Protein AF-A0A1C4XCT1-F1 (afdb_monomer_lite)

pLDDT: mean 89.81, std 7.4, range [56.69, 97.94]

Structure (mmCIF, N/CA/C/O backbone):
data_AF-A0A1C4XCT1-F1
#
_entry.id   AF-A0A1C4XCT1-F1
#
loop_
_atom_site.group_PDB
_atom_site.id
_atom_site.type_symbol
_atom_site.label_atom_id
_atom_site.label_alt_id
_atom_site.label_comp_id
_atom_site.label_asym_id
_atom_site.label_entity_id
_atom_site.label_seq_id
_atom_site.pdbx_PDB_ins_code
_atom_site.Cartn_x
_atom_site.Cartn_y
_atom_site.Cartn_z
_atom_site.occupancy
_atom_site.B_iso_or_equiv
_atom_site.auth_seq_id
_atom_site.auth_comp_id
_atom_site.auth_asym_id
_atom_site.auth_atom_id
_atom_site.pdbx_PDB_model_num
ATOM 1 N N . MET A 1 1 ? 37.912 -8.471 -34.434 1.00 62.84 1 MET A N 1
ATOM 2 C CA . MET A 1 1 ? 36.481 -8.164 -34.658 1.00 62.84 1 MET A CA 1
ATOM 3 C C . MET A 1 1 ? 36.392 -6.805 -35.330 1.00 62.84 1 MET A C 1
ATOM 5 O O . MET A 1 1 ? 37.052 -5.903 -34.830 1.00 62.84 1 MET A O 1
ATOM 9 N N . PRO A 1 2 ? 35.641 -6.650 -36.431 1.00 79.00 2 PRO A N 1
ATOM 10 C 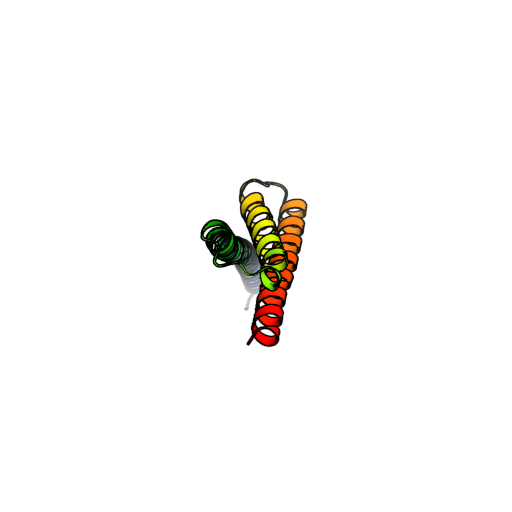CA . PRO A 1 2 ? 35.474 -5.350 -37.077 1.00 79.00 2 PRO A CA 1
ATOM 11 C C . PRO A 1 2 ? 34.727 -4.386 -36.139 1.00 79.00 2 PRO A C 1
ATOM 13 O O . PRO A 1 2 ? 33.751 -4.778 -35.499 1.00 79.00 2 PRO A O 1
ATOM 16 N N . GLU A 1 3 ? 35.202 -3.144 -36.038 1.00 75.44 3 GLU A N 1
ATOM 17 C CA . GLU A 1 3 ? 34.672 -2.075 -35.168 1.00 75.44 3 GLU A CA 1
ATOM 18 C C . GLU A 1 3 ? 33.143 -1.909 -35.291 1.00 75.44 3 GLU A C 1
ATOM 20 O O . GLU A 1 3 ? 32.437 -1.769 -34.290 1.00 75.44 3 GLU A O 1
ATOM 25 N N . GLU A 1 4 ? 32.601 -2.055 -36.504 1.00 76.56 4 GLU A N 1
ATOM 26 C CA . GLU A 1 4 ? 31.158 -2.003 -36.774 1.00 76.56 4 GLU A CA 1
ATOM 27 C C . GLU A 1 4 ? 30.356 -3.122 -36.090 1.00 76.56 4 GLU A C 1
ATOM 29 O O . GLU A 1 4 ? 29.238 -2.893 -35.619 1.00 76.56 4 GLU A O 1
ATOM 34 N N . ALA A 1 5 ? 30.914 -4.334 -35.989 1.00 76.69 5 ALA A N 1
ATOM 35 C CA . ALA A 1 5 ? 30.260 -5.448 -35.300 1.00 76.69 5 ALA A CA 1
ATOM 36 C C . ALA A 1 5 ? 30.207 -5.208 -33.785 1.00 76.69 5 ALA A C 1
ATOM 38 O O . ALA A 1 5 ? 29.217 -5.550 -33.134 1.00 76.69 5 ALA A O 1
ATOM 39 N N . ARG A 1 6 ? 31.235 -4.554 -33.228 1.00 78.56 6 ARG A N 1
ATOM 40 C CA . ARG A 1 6 ? 31.279 -4.161 -31.814 1.00 78.56 6 ARG A CA 1
ATOM 41 C C . ARG A 1 6 ? 30.267 -3.050 -31.518 1.00 78.56 6 ARG A C 1
ATOM 43 O O . ARG A 1 6 ? 29.547 -3.141 -30.527 1.00 78.56 6 ARG A O 1
ATOM 50 N N . GLY A 1 7 ? 30.146 -2.058 -32.404 1.00 82.69 7 GLY A N 1
ATOM 51 C CA . GLY A 1 7 ? 29.150 -0.985 -32.298 1.00 82.69 7 GLY A CA 1
ATOM 52 C C . GLY A 1 7 ? 27.705 -1.497 -32.337 1.00 82.69 7 GLY A C 1
ATOM 53 O O . GLY A 1 7 ? 26.903 -1.153 -31.466 1.00 82.69 7 GLY A O 1
ATOM 54 N N . LYS A 1 8 ? 27.385 -2.392 -33.284 1.00 84.75 8 LYS A N 1
ATOM 55 C CA . LYS A 1 8 ? 26.058 -3.032 -33.376 1.00 84.75 8 LYS A CA 1
ATOM 56 C C . LYS A 1 8 ? 25.736 -3.884 -32.145 1.00 84.75 8 LYS A C 1
ATOM 58 O O . LYS A 1 8 ? 24.625 -3.799 -31.626 1.00 84.75 8 LYS A O 1
ATOM 63 N N . ALA A 1 9 ? 26.708 -4.645 -31.636 1.00 84.19 9 ALA A N 1
ATOM 64 C CA . ALA A 1 9 ? 26.532 -5.441 -30.421 1.00 84.19 9 ALA A CA 1
ATOM 65 C C . ALA A 1 9 ? 26.243 -4.567 -29.183 1.00 84.19 9 ALA A C 1
ATOM 67 O O . ALA A 1 9 ? 25.346 -4.883 -28.401 1.00 84.19 9 ALA A O 1
ATOM 68 N N . VAL A 1 10 ? 26.940 -3.435 -29.025 1.00 88.31 10 VAL A N 1
ATOM 69 C CA . VAL A 1 10 ? 26.712 -2.493 -27.912 1.00 88.31 10 VAL A CA 1
ATOM 70 C C . VAL A 1 10 ? 25.339 -1.821 -28.004 1.00 88.31 10 VAL A C 1
ATOM 72 O O . VAL A 1 10 ? 24.659 -1.691 -26.986 1.00 88.31 10 VAL A O 1
ATOM 75 N N . ALA A 1 11 ? 24.906 -1.413 -29.200 1.00 85.88 11 ALA A N 1
ATOM 76 C CA . ALA A 1 11 ? 23.581 -0.826 -29.400 1.00 85.88 11 ALA A CA 1
ATOM 77 C C . ALA A 1 11 ? 22.462 -1.823 -29.054 1.00 85.88 11 ALA A C 1
ATOM 79 O O . ALA A 1 11 ? 21.544 -1.486 -28.307 1.00 85.88 11 ALA A O 1
ATOM 80 N N . HIS A 1 12 ? 22.591 -3.071 -29.514 1.00 87.31 12 HIS A N 1
ATOM 81 C CA . HIS A 1 12 ? 21.628 -4.133 -29.223 1.00 87.31 12 HIS A CA 1
ATOM 82 C C . HIS A 1 12 ? 21.578 -4.482 -27.726 1.00 87.31 12 HIS A C 1
ATOM 84 O O . HIS A 1 12 ? 20.503 -4.726 -27.172 1.00 87.31 12 HIS A O 1
ATOM 90 N N . TYR A 1 13 ? 22.728 -4.464 -27.044 1.00 85.00 13 TYR A N 1
ATOM 91 C CA . TYR A 1 13 ? 22.796 -4.636 -25.593 1.00 85.00 13 TYR A CA 1
ATOM 92 C C . 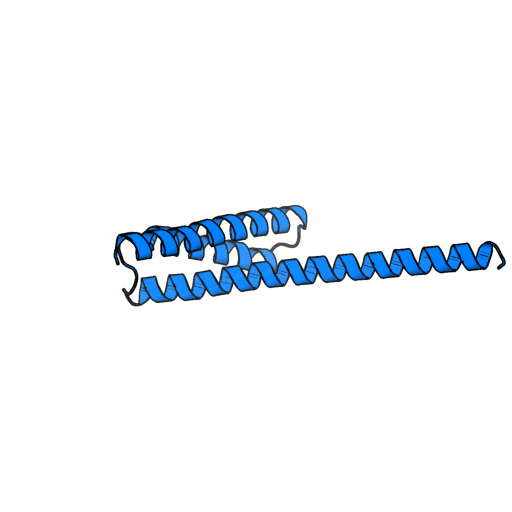TYR A 1 13 ? 22.079 -3.500 -24.853 1.00 85.00 13 TYR A C 1
ATOM 94 O O . TYR A 1 13 ? 21.242 -3.767 -23.995 1.00 85.00 13 TYR A O 1
ATOM 102 N N . ARG A 1 14 ? 22.348 -2.236 -25.207 1.00 88.81 14 ARG A N 1
ATOM 103 C CA . ARG A 1 14 ? 21.710 -1.069 -24.571 1.00 88.81 14 ARG A CA 1
ATOM 104 C C . ARG A 1 14 ? 20.193 -1.062 -24.746 1.00 88.81 14 ARG A C 1
ATOM 106 O O . ARG A 1 14 ? 19.485 -0.808 -23.777 1.00 88.81 14 ARG A O 1
ATOM 113 N N . ASP A 1 15 ? 19.703 -1.387 -25.939 1.00 90.50 15 ASP A N 1
ATOM 114 C CA . ASP A 1 15 ? 18.266 -1.517 -26.203 1.00 90.50 15 ASP A CA 1
ATOM 115 C C . ASP A 1 15 ? 17.630 -2.646 -25.372 1.00 90.50 15 ASP A C 1
ATOM 117 O O . ASP A 1 15 ? 16.586 -2.474 -24.740 1.00 90.50 15 ASP A O 1
ATOM 121 N N . SER A 1 16 ? 18.304 -3.795 -25.290 1.00 84.69 16 SER A N 1
ATOM 122 C CA . SER A 1 16 ? 17.841 -4.931 -24.484 1.00 84.69 16 SER A CA 1
ATOM 123 C C . SER A 1 16 ? 17.795 -4.596 -22.989 1.00 84.69 16 SER A C 1
ATOM 125 O O . SER A 1 16 ? 16.801 -4.896 -22.326 1.00 84.69 16 SER A O 1
ATOM 127 N N . VAL A 1 17 ? 18.819 -3.912 -22.465 1.00 86.62 17 VAL A N 1
ATOM 128 C CA . VAL A 1 17 ? 18.844 -3.424 -21.076 1.00 86.62 17 VAL A CA 1
ATOM 129 C C . VAL A 1 17 ? 17.741 -2.390 -20.836 1.00 86.62 17 VAL A C 1
ATOM 131 O O . VAL A 1 17 ? 17.056 -2.471 -19.819 1.00 86.62 17 VAL A O 1
ATOM 134 N N . GLY A 1 18 ? 17.515 -1.462 -21.770 1.00 82.69 18 GLY A N 1
ATOM 135 C CA . GLY A 1 18 ? 16.460 -0.451 -21.660 1.00 82.69 18 GLY A CA 1
ATOM 136 C C . GLY A 1 18 ? 15.059 -1.065 -21.582 1.00 82.69 18 GLY A C 1
ATOM 137 O O . GLY A 1 18 ? 14.278 -0.728 -20.689 1.00 82.69 18 GLY A O 1
ATOM 138 N N . ARG A 1 19 ? 14.755 -2.037 -22.453 1.00 83.00 19 ARG A N 1
ATOM 139 C CA . ARG A 1 19 ? 13.480 -2.776 -22.417 1.00 83.00 19 ARG A CA 1
ATOM 140 C C . ARG A 1 19 ? 13.313 -3.577 -21.128 1.00 83.00 19 ARG A C 1
ATOM 142 O O . ARG A 1 19 ? 12.227 -3.577 -20.547 1.00 83.00 19 ARG A O 1
ATOM 149 N N . PHE A 1 20 ? 14.384 -4.211 -20.650 1.00 80.62 20 PHE A N 1
ATOM 150 C CA . PHE A 1 20 ? 14.363 -4.940 -19.384 1.00 80.62 20 PHE A CA 1
ATOM 151 C C . PHE A 1 20 ? 14.088 -4.014 -18.193 1.00 80.62 20 PHE A 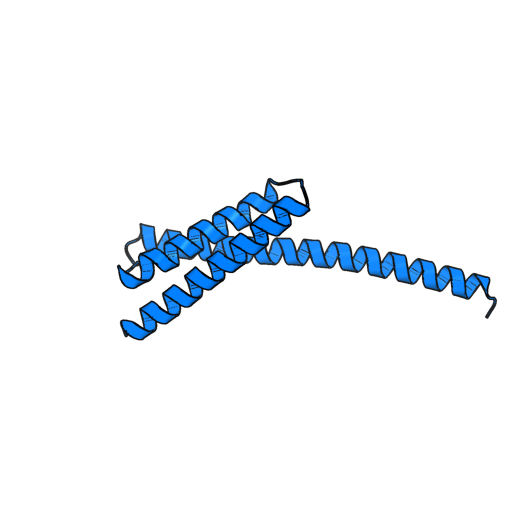C 1
ATOM 153 O O . PHE A 1 20 ? 13.212 -4.311 -17.385 1.00 80.62 20 PHE A O 1
ATOM 160 N N . GLN A 1 21 ? 14.766 -2.865 -18.107 1.00 82.12 21 GLN A N 1
ATOM 161 C CA . GLN A 1 21 ? 14.554 -1.884 -17.037 1.00 82.12 21 GLN A CA 1
ATOM 162 C C . GLN A 1 21 ? 13.133 -1.317 -17.043 1.00 82.12 21 GLN A C 1
ATOM 164 O O . GLN A 1 21 ? 12.508 -1.225 -15.988 1.00 82.12 21 GLN A O 1
ATOM 169 N N . SER A 1 22 ? 12.599 -0.988 -18.223 1.00 79.00 22 SER A N 1
ATOM 170 C CA . SER A 1 22 ? 11.220 -0.512 -18.362 1.00 79.00 22 SER A CA 1
ATOM 171 C C . SER A 1 22 ? 10.210 -1.561 -17.881 1.00 79.00 22 SER A C 1
ATOM 173 O O . SER A 1 22 ? 9.319 -1.253 -17.087 1.00 79.00 22 SER A O 1
ATOM 175 N N . SER A 1 23 ? 10.395 -2.826 -18.277 1.00 84.06 23 SER A N 1
ATOM 176 C CA . SER A 1 23 ? 9.547 -3.931 -17.822 1.00 84.06 23 SER A CA 1
ATOM 177 C C . SER A 1 23 ? 9.664 -4.169 -16.312 1.00 84.06 23 SER A C 1
ATOM 179 O O . SER A 1 23 ? 8.650 -4.293 -15.626 1.00 84.06 23 SER A O 1
ATOM 181 N N . ALA A 1 24 ? 10.884 -4.168 -15.771 1.00 82.88 24 ALA A N 1
ATOM 182 C CA . ALA A 1 24 ? 11.139 -4.351 -14.346 1.00 82.88 24 ALA A CA 1
ATOM 183 C C . ALA A 1 24 ? 10.496 -3.242 -13.503 1.00 82.88 24 ALA A C 1
ATOM 185 O O . ALA A 1 24 ? 9.869 -3.536 -12.486 1.00 82.88 24 ALA A O 1
ATOM 186 N N . PHE A 1 25 ? 10.586 -1.984 -13.942 1.00 82.62 25 PHE A N 1
ATOM 187 C CA . PHE A 1 25 ? 9.966 -0.860 -13.246 1.00 82.62 25 PHE A CA 1
ATOM 188 C C . PHE A 1 25 ? 8.439 -0.971 -13.242 1.00 82.62 25 PHE A C 1
ATOM 190 O O . PHE A 1 25 ? 7.810 -0.803 -12.198 1.00 82.62 25 PHE A O 1
ATOM 197 N N . HIS A 1 26 ? 7.836 -1.335 -14.376 1.00 84.25 26 HIS A N 1
ATOM 198 C CA . HIS A 1 26 ? 6.390 -1.543 -14.468 1.00 84.25 26 HIS A CA 1
ATOM 199 C C . HIS A 1 26 ? 5.904 -2.714 -13.606 1.00 84.25 26 HIS A C 1
ATOM 201 O O . HIS A 1 26 ? 4.869 -2.624 -12.943 1.00 84.25 26 HIS A O 1
ATOM 207 N N . ASN A 1 27 ? 6.670 -3.804 -13.566 1.00 90.00 27 ASN A N 1
ATOM 208 C CA . ASN A 1 27 ? 6.367 -4.953 -12.716 1.00 90.00 27 ASN A CA 1
ATOM 209 C C . ASN A 1 27 ? 6.488 -4.598 -11.231 1.00 90.00 27 ASN A C 1
ATOM 211 O O . ASN A 1 27 ? 5.586 -4.914 -10.458 1.00 90.00 27 ASN A O 1
ATOM 215 N N . LEU A 1 28 ? 7.546 -3.881 -10.838 1.00 87.62 28 LEU A N 1
ATOM 216 C CA . LEU A 1 28 ? 7.728 -3.401 -9.468 1.00 87.62 28 LEU A CA 1
ATOM 217 C C . LEU A 1 28 ? 6.582 -2.474 -9.049 1.00 87.62 28 LEU A C 1
ATOM 219 O O . LEU A 1 28 ? 6.012 -2.637 -7.973 1.00 87.62 28 LEU A O 1
ATOM 223 N N . ARG A 1 29 ? 6.196 -1.546 -9.930 1.00 88.75 29 ARG A N 1
ATOM 224 C CA . ARG A 1 29 ? 5.062 -0.636 -9.741 1.00 88.75 29 ARG A CA 1
ATOM 225 C C . ARG A 1 29 ? 3.779 -1.401 -9.405 1.00 88.75 29 ARG A C 1
ATOM 227 O O . ARG A 1 29 ? 3.119 -1.098 -8.414 1.00 88.75 29 ARG A O 1
ATOM 234 N N . ARG A 1 30 ? 3.452 -2.414 -10.215 1.00 91.44 30 ARG A N 1
ATOM 235 C CA . ARG A 1 30 ? 2.277 -3.278 -10.020 1.00 91.44 30 ARG A CA 1
ATOM 236 C C . ARG A 1 30 ? 2.369 -4.100 -8.738 1.00 91.44 30 ARG A C 1
ATOM 238 O O . ARG A 1 30 ? 1.377 -4.213 -8.027 1.00 91.44 30 ARG A O 1
ATOM 245 N N . ALA A 1 31 ? 3.542 -4.646 -8.423 1.00 94.12 31 ALA A N 1
ATOM 246 C CA . ALA A 1 31 ? 3.755 -5.428 -7.208 1.00 94.12 31 ALA A CA 1
ATOM 247 C C . ALA A 1 31 ? 3.544 -4.588 -5.939 1.00 94.12 31 ALA A C 1
ATOM 249 O O . ALA A 1 31 ? 2.855 -5.031 -5.018 1.00 94.12 31 ALA A O 1
ATOM 250 N N . ILE A 1 32 ? 4.070 -3.358 -5.919 1.00 91.00 32 ILE A N 1
ATOM 251 C CA . ILE A 1 32 ? 3.866 -2.409 -4.818 1.00 91.00 32 ILE A CA 1
ATOM 252 C C . ILE A 1 32 ? 2.379 -2.082 -4.675 1.00 91.00 32 ILE A C 1
ATOM 254 O O . ILE A 1 32 ? 1.830 -2.242 -3.588 1.00 91.00 32 ILE A O 1
ATOM 258 N N . ALA A 1 33 ? 1.721 -1.679 -5.768 1.00 93.06 33 ALA A N 1
ATOM 259 C CA . ALA A 1 33 ? 0.301 -1.338 -5.746 1.00 93.06 33 ALA A CA 1
ATOM 260 C C . ALA A 1 33 ? -0.562 -2.510 -5.253 1.00 93.06 33 ALA A C 1
ATOM 262 O O . ALA A 1 33 ? -1.408 -2.333 -4.384 1.00 93.06 33 ALA A O 1
ATOM 263 N N . ASN A 1 34 ? -0.325 -3.722 -5.755 1.00 95.19 34 ASN A N 1
ATOM 264 C CA . ASN A 1 34 ? -1.097 -4.896 -5.347 1.00 95.19 34 ASN A CA 1
ATOM 265 C C . ASN A 1 34 ? -0.873 -5.255 -3.876 1.00 95.19 34 ASN A C 1
ATOM 267 O O . ASN A 1 34 ? -1.828 -5.590 -3.181 1.00 95.19 34 ASN A O 1
ATOM 271 N N . THR A 1 35 ? 0.365 -5.147 -3.388 1.00 95.44 35 THR A N 1
ATOM 272 C CA . THR A 1 35 ? 0.685 -5.398 -1.977 1.00 95.44 35 THR A CA 1
ATOM 273 C C . THR A 1 35 ? -0.045 -4.418 -1.058 1.00 95.44 35 THR A C 1
ATOM 275 O O . THR A 1 35 ? -0.652 -4.837 -0.073 1.00 95.44 35 THR A O 1
ATOM 278 N N . THR A 1 36 ? -0.036 -3.119 -1.378 1.00 94.62 36 THR A N 1
ATOM 279 C CA . THR A 1 36 ? -0.717 -2.118 -0.541 1.00 94.62 36 THR A CA 1
ATOM 280 C C . THR A 1 36 ? -2.235 -2.256 -0.603 1.00 94.62 36 THR A C 1
ATOM 282 O O . THR A 1 36 ? -2.896 -2.104 0.422 1.00 94.62 36 THR A O 1
ATOM 285 N N . ILE A 1 37 ? -2.798 -2.609 -1.764 1.00 96.12 37 ILE A N 1
ATOM 286 C CA . ILE A 1 37 ? -4.229 -2.920 -1.908 1.00 96.12 37 ILE A CA 1
ATOM 287 C C . ILE A 1 37 ? -4.610 -4.124 -1.047 1.00 96.12 37 ILE A C 1
ATOM 289 O O . ILE A 1 37 ? -5.599 -4.063 -0.324 1.00 96.12 37 ILE A O 1
ATOM 293 N N . PHE A 1 38 ? -3.827 -5.202 -1.086 1.00 97.00 38 PHE A N 1
ATOM 294 C CA . PHE A 1 38 ? -4.088 -6.383 -0.267 1.00 97.00 38 PHE A CA 1
ATOM 295 C C . PHE A 1 38 ? -4.100 -6.038 1.227 1.00 97.00 38 PHE A C 1
ATOM 297 O O . PHE A 1 38 ? -5.053 -6.373 1.932 1.00 97.00 38 PHE A O 1
ATOM 304 N N . LEU A 1 39 ? -3.088 -5.300 1.695 1.00 95.31 39 LEU A N 1
ATOM 305 C CA . LEU A 1 39 ? -3.013 -4.858 3.087 1.00 95.31 39 LEU A CA 1
ATOM 306 C C . LEU A 1 39 ? -4.225 -3.996 3.478 1.00 95.31 39 LEU A C 1
ATOM 308 O O . LEU A 1 39 ? -4.781 -4.168 4.565 1.00 95.31 39 LEU A O 1
ATOM 312 N N . ALA A 1 40 ? -4.662 -3.101 2.589 1.00 97.31 40 ALA A N 1
ATOM 313 C CA . ALA A 1 40 ? -5.860 -2.296 2.792 1.00 97.31 40 ALA A CA 1
ATOM 314 C C . ALA A 1 40 ? -7.127 -3.144 2.895 1.00 97.31 40 ALA A C 1
ATOM 316 O O . ALA A 1 40 ? -7.939 -2.882 3.774 1.00 97.31 40 ALA A O 1
ATOM 317 N N . VAL A 1 41 ? -7.294 -4.162 2.048 1.00 97.94 41 VAL A N 1
ATOM 318 C CA . VAL A 1 41 ? -8.462 -5.056 2.097 1.00 97.94 41 VAL A CA 1
ATOM 319 C C . VAL A 1 41 ? -8.510 -5.809 3.423 1.00 97.94 41 VAL A C 1
ATOM 321 O O . VAL A 1 41 ? -9.553 -5.813 4.068 1.00 97.94 41 VAL A O 1
ATOM 324 N N . VAL A 1 42 ? -7.389 -6.382 3.870 1.00 97.00 42 VAL A N 1
ATOM 325 C CA . VAL A 1 42 ? -7.314 -7.080 5.166 1.00 97.00 42 VAL A CA 1
ATOM 326 C C . VAL A 1 42 ? -7.616 -6.126 6.326 1.00 97.00 42 VAL A C 1
ATOM 328 O O . VAL A 1 42 ? -8.397 -6.457 7.214 1.00 97.00 42 VAL A O 1
ATOM 331 N N . SER A 1 43 ? -7.046 -4.918 6.293 1.00 95.69 43 SER A N 1
ATOM 332 C CA . SER A 1 43 ? -7.265 -3.898 7.328 1.00 95.69 43 SER A CA 1
ATOM 333 C C . SER A 1 43 ? -8.718 -3.419 7.363 1.00 95.69 43 SER A C 1
ATOM 335 O O . SER A 1 43 ? -9.319 -3.337 8.429 1.00 95.69 43 SER A O 1
ATOM 337 N N . ALA A 1 44 ? -9.303 -3.129 6.198 1.00 97.38 44 ALA A N 1
ATOM 338 C CA . ALA A 1 44 ? -10.698 -2.722 6.076 1.00 97.38 44 ALA A CA 1
ATOM 339 C C . ALA A 1 44 ? -11.636 -3.830 6.554 1.00 97.38 44 ALA A C 1
ATOM 341 O O . ALA A 1 44 ? -12.588 -3.546 7.272 1.00 97.38 44 ALA A O 1
ATOM 342 N N . PHE A 1 45 ? -11.350 -5.082 6.194 1.00 97.50 45 PHE A N 1
ATOM 343 C CA . PHE A 1 45 ? -12.123 -6.228 6.650 1.00 97.50 45 PHE A CA 1
ATOM 344 C C . PHE A 1 45 ? -12.125 -6.321 8.179 1.00 97.50 45 PHE A C 1
ATOM 346 O O . PHE A 1 45 ? -13.201 -6.322 8.761 1.00 97.50 45 PHE A O 1
ATOM 353 N N . ALA A 1 46 ? -10.952 -6.273 8.821 1.00 95.31 46 ALA A N 1
ATOM 354 C CA . ALA A 1 46 ? -10.835 -6.307 10.282 1.00 95.31 46 ALA A CA 1
ATOM 355 C C . ALA A 1 46 ? -11.560 -5.138 10.978 1.00 95.31 46 ALA A C 1
ATOM 357 O O . ALA A 1 46 ? -12.144 -5.306 12.047 1.00 95.31 46 ALA A O 1
ATOM 358 N N . ILE A 1 47 ? -11.552 -3.944 10.374 1.00 96.25 47 ILE A N 1
ATOM 359 C CA . ILE A 1 47 ? -12.330 -2.800 10.876 1.00 96.25 47 ILE A CA 1
ATOM 360 C C . ILE A 1 47 ? -13.833 -3.088 10.780 1.00 96.25 47 ILE A C 1
ATOM 362 O O . ILE A 1 47 ? -14.567 -2.842 11.734 1.00 96.25 47 ILE A O 1
ATOM 366 N N . LEU A 1 48 ? -14.297 -3.601 9.639 1.00 97.25 48 LEU A N 1
ATOM 367 C CA . LEU A 1 48 ? -15.718 -3.838 9.377 1.00 97.25 48 LEU A CA 1
ATOM 368 C C . LEU A 1 48 ? -16.295 -5.008 10.186 1.00 97.25 48 LEU A C 1
ATOM 370 O O . LEU A 1 48 ? -17.475 -4.970 10.526 1.00 97.25 48 LEU A O 1
ATOM 374 N N . THR A 1 49 ? -15.492 -6.026 10.504 1.00 96.56 49 THR A N 1
ATOM 375 C CA . THR A 1 49 ? -15.899 -7.159 11.355 1.00 96.56 49 THR A CA 1
ATOM 376 C C . THR A 1 49 ? -15.833 -6.847 12.847 1.00 96.56 49 THR A C 1
ATOM 378 O O . THR A 1 49 ? -16.377 -7.606 13.646 1.00 96.56 49 THR A O 1
ATOM 381 N N . GLY A 1 50 ? -15.215 -5.727 13.233 1.00 92.00 50 GLY A N 1
ATOM 382 C CA . GLY A 1 50 ? -15.025 -5.352 14.634 1.00 92.00 50 GLY A CA 1
ATOM 383 C C . GLY A 1 50 ? -13.820 -6.019 15.305 1.00 92.00 50 GLY A C 1
ATOM 384 O O . GLY A 1 50 ? -13.658 -5.886 16.514 1.00 92.00 50 GLY A O 1
ATOM 385 N N . ASP A 1 51 ? -12.950 -6.682 14.537 1.00 91.38 51 ASP A N 1
ATOM 386 C CA . ASP A 1 51 ? -11.694 -7.265 15.037 1.00 91.38 51 ASP A CA 1
ATOM 387 C C . ASP A 1 51 ? -10.630 -6.187 15.330 1.00 91.38 51 ASP A C 1
ATOM 389 O O . ASP A 1 51 ? -9.623 -6.436 15.997 1.00 91.38 51 ASP A O 1
ATOM 393 N N . ALA A 1 52 ? -10.838 -4.964 14.834 1.00 90.75 52 ALA A N 1
ATOM 394 C CA . ALA A 1 52 ? -9.973 -3.828 15.106 1.00 90.75 52 ALA A CA 1
ATOM 395 C C . ALA A 1 52 ? -10.133 -3.324 16.552 1.00 90.75 52 ALA A C 1
ATOM 397 O O . ALA A 1 52 ? -11.136 -2.713 16.923 1.00 90.75 52 ALA A O 1
ATOM 398 N N . THR A 1 53 ? -9.081 -3.486 17.353 1.00 90.81 53 THR A N 1
ATOM 399 C CA . THR A 1 53 ? -8.966 -2.840 18.668 1.00 90.81 53 THR A CA 1
ATOM 400 C C . THR A 1 53 ? -8.774 -1.318 18.533 1.00 90.81 53 THR A C 1
ATOM 402 O O . THR A 1 53 ? -8.281 -0.850 17.497 1.00 90.81 53 THR A O 1
ATOM 405 N N . PRO A 1 54 ? -9.052 -0.520 19.585 1.00 91.31 54 PRO A N 1
ATOM 406 C CA . PRO A 1 54 ? -8.786 0.921 19.572 1.00 91.31 54 PRO A CA 1
ATOM 407 C C . PRO A 1 54 ? -7.328 1.272 19.239 1.00 91.31 54 PRO A C 1
ATOM 409 O O . PRO A 1 54 ? -7.072 2.255 18.546 1.00 91.31 54 PRO A O 1
ATOM 412 N N . ALA A 1 55 ? -6.374 0.445 19.681 1.00 92.19 55 ALA A N 1
ATOM 413 C CA . ALA A 1 55 ? -4.949 0.640 19.422 1.00 92.19 55 ALA A CA 1
ATOM 414 C C . ALA A 1 55 ? -4.562 0.346 17.960 1.00 92.19 55 ALA A C 1
ATOM 416 O O . ALA A 1 55 ? -3.656 0.977 17.420 1.00 92.19 55 ALA A O 1
ATOM 417 N N . THR A 1 56 ? -5.258 -0.582 17.296 1.00 93.88 56 THR A N 1
ATOM 418 C CA . THR A 1 56 ? -4.976 -0.976 15.905 1.00 93.88 56 THR A CA 1
ATOM 419 C C . THR A 1 56 ? -5.768 -0.182 14.867 1.00 93.88 56 THR A C 1
ATOM 421 O O . THR A 1 56 ? -5.417 -0.219 13.690 1.00 93.88 56 THR A O 1
ATOM 424 N N . LEU A 1 57 ? -6.803 0.561 15.270 1.00 93.94 57 LEU A N 1
ATOM 425 C CA . LEU A 1 57 ? -7.724 1.230 14.347 1.00 93.94 57 LEU A CA 1
ATOM 426 C C . LEU A 1 57 ? -7.049 2.312 13.491 1.00 93.94 57 LEU A C 1
ATOM 428 O O . LEU A 1 57 ? -7.208 2.314 12.272 1.00 93.94 57 LEU A O 1
ATOM 432 N N . LEU A 1 58 ? -6.258 3.203 14.101 1.00 95.44 58 LEU A N 1
ATOM 433 C CA . LEU A 1 58 ? -5.507 4.227 13.360 1.00 95.44 58 LEU A CA 1
ATOM 434 C C . LEU A 1 58 ? -4.455 3.613 12.412 1.00 95.44 58 LEU A C 1
ATOM 436 O O . LEU A 1 58 ? -4.432 3.993 11.238 1.00 95.44 58 LEU A O 1
ATOM 440 N N . PRO A 1 59 ? -3.631 2.639 12.849 1.00 96.00 59 PRO A N 1
ATOM 441 C CA . PRO A 1 59 ? -2.752 1.897 11.947 1.00 96.00 59 PRO A CA 1
ATOM 442 C C . PRO A 1 59 ? -3.481 1.216 10.776 1.00 96.00 59 PRO A C 1
ATOM 444 O O . PRO A 1 59 ? -3.070 1.356 9.625 1.00 96.00 59 PRO A O 1
ATOM 447 N N . MET A 1 60 ? -4.595 0.527 11.033 1.00 96.88 60 MET A N 1
ATOM 448 C CA . MET A 1 60 ? -5.390 -0.123 9.986 1.00 96.88 60 MET A CA 1
ATOM 449 C C . MET A 1 60 ? -5.987 0.902 9.012 1.00 96.88 60 MET A C 1
ATOM 451 O O . MET A 1 60 ? -5.940 0.693 7.801 1.00 96.88 60 MET A O 1
ATOM 455 N N . ALA A 1 61 ? -6.475 2.046 9.500 1.00 96.38 61 ALA A N 1
ATOM 456 C CA . ALA A 1 61 ? -6.965 3.130 8.649 1.00 96.38 61 ALA A CA 1
ATOM 457 C C . ALA A 1 61 ? -5.857 3.707 7.748 1.00 96.38 61 ALA A C 1
ATOM 459 O O . ALA A 1 61 ? -6.095 3.965 6.566 1.00 96.38 61 ALA A O 1
ATOM 460 N N . ALA A 1 62 ? -4.631 3.851 8.265 1.00 96.75 62 ALA A N 1
ATOM 461 C CA . ALA A 1 62 ? -3.478 4.255 7.461 1.00 96.75 62 ALA A CA 1
ATOM 462 C C . ALA A 1 62 ? -3.190 3.243 6.339 1.00 96.75 62 ALA A C 1
ATOM 464 O O . ALA A 1 62 ? -3.017 3.644 5.187 1.00 96.75 62 ALA A O 1
ATOM 465 N N . SER A 1 63 ? -3.234 1.940 6.637 1.00 95.88 63 SER A N 1
ATOM 466 C CA . SER A 1 63 ? -3.118 0.884 5.622 1.00 95.88 63 SER A CA 1
ATOM 467 C C . SER A 1 63 ? -4.202 0.991 4.546 1.00 95.88 63 SER A C 1
ATOM 469 O O . SER A 1 63 ? -3.889 0.884 3.360 1.00 95.88 63 SER A O 1
ATOM 471 N N . VAL A 1 64 ? -5.459 1.255 4.931 1.00 97.25 64 VAL A N 1
ATOM 472 C CA . VAL A 1 64 ? -6.581 1.441 3.992 1.00 97.25 64 VAL A CA 1
ATOM 473 C C . VAL A 1 64 ? -6.325 2.610 3.042 1.00 97.25 64 VAL A C 1
ATOM 475 O O . VAL A 1 64 ? -6.440 2.454 1.824 1.00 97.25 64 VAL A O 1
ATOM 478 N N . LEU A 1 65 ? -5.910 3.762 3.577 1.00 97.50 65 LEU A N 1
ATOM 479 C CA . LEU A 1 65 ? -5.537 4.923 2.766 1.00 97.50 65 LEU A CA 1
ATOM 480 C C . LEU A 1 65 ? -4.355 4.602 1.838 1.00 97.50 65 LEU A C 1
ATOM 482 O O . LEU A 1 65 ? -4.379 4.962 0.661 1.00 97.50 65 LEU A O 1
ATOM 486 N N . GLY A 1 66 ? -3.355 3.868 2.331 1.00 94.94 66 GLY A N 1
ATOM 487 C CA . GLY A 1 66 ? -2.218 3.411 1.534 1.00 94.94 66 GLY A CA 1
ATOM 488 C C . GLY A 1 66 ? -2.632 2.541 0.344 1.00 94.94 66 GLY A C 1
ATOM 489 O O . GLY A 1 66 ? -2.178 2.773 -0.778 1.00 94.94 66 GLY A O 1
ATOM 490 N N . GLY A 1 67 ? -3.536 1.580 0.543 1.00 95.12 67 GLY A N 1
ATOM 491 C CA . GLY A 1 67 ? -4.052 0.760 -0.556 1.00 95.12 67 GLY A CA 1
ATOM 492 C C . GLY A 1 67 ? -4.949 1.523 -1.525 1.00 95.12 67 GLY A C 1
ATOM 493 O O . GLY A 1 67 ? -4.854 1.287 -2.728 1.00 95.12 67 GLY A O 1
ATOM 494 N N . ALA A 1 68 ? -5.743 2.491 -1.057 1.00 96.75 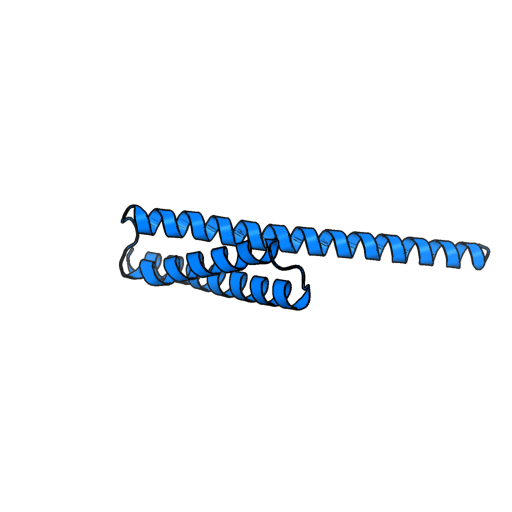68 ALA A N 1
ATOM 495 C CA . ALA A 1 68 ? -6.517 3.370 -1.938 1.00 96.75 68 ALA A CA 1
ATOM 496 C C . ALA A 1 68 ? -5.603 4.195 -2.864 1.00 96.75 68 ALA A C 1
ATOM 498 O O . ALA A 1 68 ? -5.834 4.271 -4.075 1.00 96.75 68 ALA A O 1
ATOM 499 N N . LEU A 1 69 ? -4.506 4.741 -2.324 1.00 95.31 69 LEU A N 1
ATOM 500 C CA . LEU A 1 69 ? -3.479 5.406 -3.127 1.00 95.31 69 LEU A CA 1
ATOM 501 C C . LEU A 1 69 ? -2.792 4.425 -4.086 1.00 95.31 69 LEU A C 1
ATOM 503 O O . LEU A 1 69 ? -2.621 4.752 -5.258 1.00 95.31 69 LEU A O 1
ATOM 507 N N . GLY A 1 70 ? -2.474 3.206 -3.641 1.00 92.25 70 GLY A N 1
ATOM 508 C CA . GLY A 1 70 ? -1.953 2.138 -4.501 1.00 92.25 70 GLY A CA 1
ATOM 509 C C . GLY A 1 70 ? -2.869 1.847 -5.693 1.00 92.25 70 GLY A C 1
ATOM 510 O O . GLY A 1 70 ? -2.413 1.863 -6.836 1.00 92.25 70 GLY A O 1
ATOM 511 N N . ALA A 1 71 ? -4.171 1.682 -5.451 1.00 94.00 71 ALA A N 1
ATOM 512 C CA . ALA A 1 71 ? -5.178 1.462 -6.488 1.00 94.00 71 ALA A CA 1
ATOM 513 C C . ALA A 1 71 ? -5.283 2.637 -7.468 1.00 94.00 71 ALA A C 1
ATOM 515 O O . ALA A 1 71 ? -5.348 2.427 -8.680 1.00 94.00 71 ALA A O 1
ATOM 516 N N . SER A 1 72 ? -5.225 3.877 -6.969 1.00 93.38 72 SER A N 1
ATOM 517 C CA . SER A 1 72 ? -5.302 5.080 -7.811 1.00 93.38 72 SER A CA 1
ATOM 518 C C . SER A 1 72 ? -4.198 5.144 -8.874 1.00 93.38 72 SER A C 1
ATOM 520 O O . SER A 1 72 ? -4.389 5.724 -9.945 1.00 93.38 72 SER A O 1
ATOM 522 N N . THR A 1 73 ? -3.066 4.469 -8.646 1.00 91.44 73 THR A N 1
ATOM 523 C CA . THR A 1 73 ? -1.960 4.421 -9.610 1.00 91.44 73 THR A CA 1
ATOM 524 C C . THR A 1 73 ? -2.331 3.701 -10.904 1.00 91.44 73 THR A C 1
ATOM 526 O O . THR A 1 73 ? -1.671 3.930 -11.913 1.00 91.44 73 THR A O 1
ATOM 529 N N . TYR A 1 74 ? -3.385 2.879 -10.924 1.00 88.62 74 TYR A N 1
ATOM 530 C CA . TYR A 1 74 ? -3.903 2.275 -12.154 1.00 88.62 74 TYR A CA 1
ATOM 531 C C . TYR A 1 74 ? -4.712 3.256 -13.011 1.00 88.62 74 TYR A C 1
ATOM 533 O O . TYR A 1 74 ? -4.772 3.094 -14.228 1.00 88.62 74 TYR A O 1
ATOM 541 N N . ALA A 1 75 ? -5.303 4.283 -12.396 1.00 89.81 75 ALA A N 1
ATOM 542 C CA . ALA A 1 75 ? -6.080 5.305 -13.094 1.00 89.81 75 ALA A CA 1
ATOM 543 C C . ALA A 1 75 ? -5.207 6.464 -13.613 1.00 89.81 75 ALA A C 1
ATOM 545 O O . ALA A 1 75 ? -5.577 7.147 -14.569 1.00 89.81 75 ALA A O 1
ATOM 546 N N . VAL A 1 76 ? -4.037 6.689 -13.007 1.00 90.44 76 VAL A N 1
ATOM 547 C CA . VAL A 1 76 ? -3.145 7.802 -13.353 1.00 90.44 76 VAL A CA 1
ATOM 548 C C . VAL A 1 76 ? -2.228 7.456 -14.527 1.00 90.44 76 VAL A C 1
ATOM 550 O O . VAL A 1 76 ? -1.405 6.539 -14.456 1.00 90.44 76 VAL A O 1
ATOM 553 N N . ARG A 1 77 ? -2.334 8.256 -15.597 1.00 84.31 77 ARG A N 1
ATOM 554 C CA . ARG A 1 77 ? -1.496 8.155 -16.806 1.00 84.31 77 ARG A CA 1
ATOM 555 C C . ARG A 1 77 ? -0.155 8.880 -16.680 1.00 84.31 77 ARG A C 1
ATOM 557 O O . ARG A 1 77 ? 0.806 8.500 -17.338 1.00 84.31 77 ARG A O 1
ATOM 564 N N . GLU A 1 78 ? -0.085 9.906 -15.838 1.00 87.25 78 GLU A N 1
ATOM 565 C CA . GLU A 1 78 ? 1.135 10.681 -15.619 1.00 87.25 78 GLU A CA 1
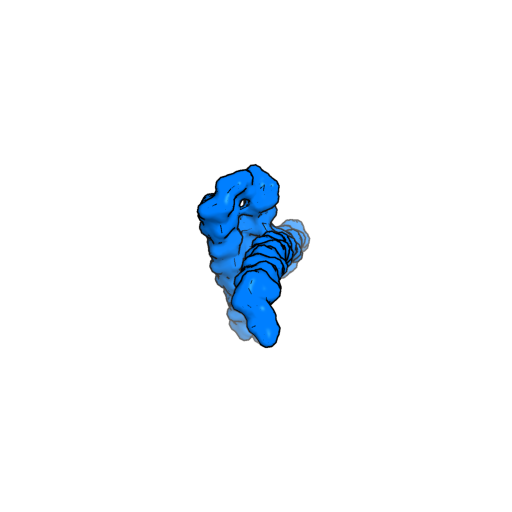ATOM 566 C C . GLU A 1 78 ? 2.123 9.920 -14.723 1.00 87.25 78 GLU A C 1
ATOM 568 O O . GLU A 1 78 ? 1.915 9.775 -13.517 1.00 87.25 78 GLU A O 1
ATOM 573 N N . GLU A 1 79 ? 3.237 9.481 -15.313 1.00 82.44 79 GLU A N 1
ATOM 574 C CA . GLU A 1 79 ? 4.383 8.857 -14.631 1.00 82.44 79 GLU A CA 1
ATOM 575 C C . GLU A 1 79 ? 4.807 9.555 -13.316 1.00 82.44 79 GLU A C 1
ATOM 577 O O . GLU A 1 79 ? 4.901 8.871 -12.288 1.00 82.44 79 GLU A O 1
ATOM 582 N N . PRO A 1 80 ? 5.034 10.889 -13.265 1.00 88.38 80 PRO A N 1
ATOM 583 C CA . PRO A 1 80 ? 5.502 11.535 -12.037 1.00 88.38 80 PRO A CA 1
ATOM 584 C C . PRO A 1 80 ? 4.460 11.498 -10.913 1.00 88.38 80 PRO A C 1
ATOM 586 O O . PRO A 1 80 ? 4.821 11.315 -9.747 1.00 88.38 80 PRO A O 1
ATOM 589 N N . LEU A 1 81 ? 3.175 11.641 -11.248 1.00 88.69 81 LEU A N 1
ATOM 590 C CA . LEU A 1 81 ? 2.089 11.584 -10.275 1.00 88.69 81 LEU A CA 1
ATOM 591 C C . LEU A 1 81 ? 1.897 10.155 -9.760 1.00 88.69 81 LEU A C 1
ATOM 593 O O . LEU A 1 81 ? 1.838 9.944 -8.550 1.00 88.69 81 LEU A O 1
ATOM 597 N N . ALA A 1 82 ? 1.898 9.165 -10.656 1.00 88.44 82 ALA A N 1
ATOM 598 C CA . ALA A 1 82 ? 1.810 7.759 -10.282 1.00 88.44 82 ALA A CA 1
ATOM 599 C C . ALA A 1 82 ? 2.941 7.338 -9.334 1.00 88.44 82 ALA A C 1
ATOM 601 O O . ALA A 1 82 ? 2.702 6.639 -8.350 1.00 88.44 82 ALA A O 1
ATOM 602 N 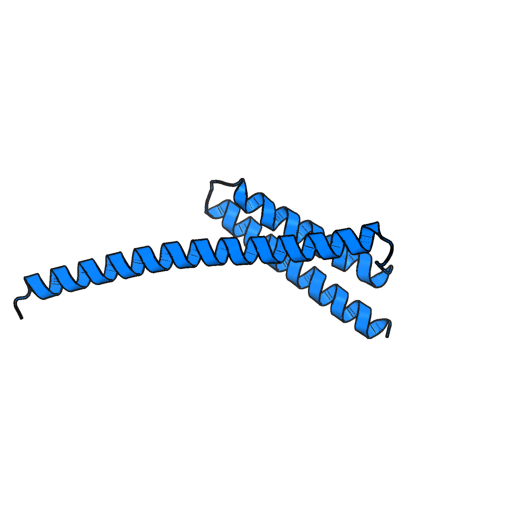N . ARG A 1 83 ? 4.167 7.811 -9.580 1.00 89.06 83 ARG A N 1
ATOM 603 C CA . ARG A 1 83 ? 5.304 7.559 -8.690 1.00 89.06 83 ARG A CA 1
ATOM 604 C C . ARG A 1 83 ? 5.096 8.165 -7.300 1.00 89.06 83 ARG A C 1
ATOM 606 O O . ARG A 1 83 ? 5.363 7.490 -6.311 1.00 89.06 83 ARG A O 1
ATOM 613 N N . ARG A 1 84 ? 4.607 9.407 -7.199 1.00 92.12 84 ARG A N 1
ATOM 614 C CA . ARG A 1 84 ? 4.306 10.045 -5.900 1.00 92.12 84 ARG A CA 1
ATOM 615 C C . ARG A 1 84 ? 3.224 9.288 -5.132 1.00 92.12 84 ARG A C 1
ATOM 617 O O . ARG A 1 84 ? 3.379 9.069 -3.935 1.00 92.12 84 ARG A O 1
ATOM 624 N N . LEU A 1 85 ? 2.177 8.843 -5.826 1.00 92.12 85 LEU A N 1
ATOM 625 C CA . LEU A 1 85 ? 1.100 8.043 -5.240 1.00 92.12 85 LEU A CA 1
ATOM 626 C C . LEU A 1 85 ? 1.608 6.700 -4.710 1.00 92.12 85 LEU A C 1
ATOM 628 O O . LEU A 1 85 ? 1.224 6.307 -3.616 1.00 92.12 85 LEU A O 1
ATOM 632 N N . LEU A 1 86 ? 2.519 6.031 -5.423 1.00 91.31 86 LEU A N 1
ATOM 633 C CA . LEU A 1 86 ? 3.146 4.797 -4.932 1.00 91.31 86 LEU A CA 1
ATOM 634 C C . LEU A 1 86 ? 4.012 5.031 -3.706 1.00 91.31 86 LEU A C 1
ATOM 636 O O . LEU A 1 86 ? 3.957 4.239 -2.774 1.00 91.31 86 LEU A O 1
ATOM 640 N N . VAL A 1 87 ? 4.797 6.110 -3.684 1.00 94.56 87 VAL A N 1
ATOM 641 C CA . VAL A 1 87 ? 5.598 6.457 -2.502 1.00 94.56 87 VAL A CA 1
ATOM 642 C C . VAL A 1 87 ? 4.681 6.687 -1.303 1.00 94.56 87 VAL A C 1
ATOM 644 O O . VAL A 1 87 ? 4.915 6.111 -0.246 1.00 94.56 87 VAL A O 1
ATOM 647 N N . ALA A 1 88 ? 3.606 7.457 -1.473 1.00 94.69 88 ALA A N 1
ATOM 648 C CA . ALA A 1 88 ? 2.627 7.679 -0.415 1.00 94.69 88 ALA A CA 1
ATOM 649 C C . ALA A 1 88 ? 1.934 6.373 0.020 1.00 94.69 88 ALA A C 1
ATOM 651 O O . ALA A 1 88 ? 1.791 6.129 1.215 1.00 94.69 88 ALA A O 1
ATOM 652 N N . ALA A 1 89 ? 1.576 5.505 -0.932 1.00 93.94 89 ALA A N 1
ATOM 653 C CA . ALA A 1 89 ? 0.998 4.191 -0.664 1.00 93.94 89 ALA A CA 1
ATOM 654 C C . ALA A 1 89 ? 1.934 3.307 0.171 1.00 93.94 89 ALA A C 1
ATOM 656 O O . ALA A 1 89 ? 1.493 2.682 1.133 1.00 93.94 89 ALA A O 1
ATOM 657 N N . VAL A 1 90 ? 3.228 3.283 -0.165 1.00 95.88 90 VAL A N 1
ATOM 658 C CA . VAL A 1 90 ? 4.250 2.539 0.583 1.00 95.88 90 VAL A CA 1
ATOM 659 C C . VAL A 1 90 ? 4.424 3.115 1.979 1.00 95.88 90 VAL A C 1
ATOM 661 O O . VAL A 1 90 ? 4.398 2.360 2.943 1.00 95.88 90 VAL A O 1
ATOM 664 N N . VAL A 1 91 ? 4.568 4.435 2.109 1.00 97.12 91 VAL A N 1
ATOM 665 C CA . VAL A 1 91 ? 4.750 5.092 3.411 1.00 97.12 91 VAL A CA 1
ATOM 666 C C . VAL A 1 91 ? 3.573 4.788 4.334 1.00 97.12 91 VAL A C 1
ATOM 668 O O . VAL A 1 91 ? 3.781 4.337 5.457 1.00 97.12 91 VAL A O 1
ATOM 671 N N . LEU A 1 92 ? 2.341 4.962 3.853 1.00 94.94 92 LEU A N 1
ATOM 672 C CA . LEU A 1 92 ? 1.145 4.662 4.637 1.00 94.94 92 LEU A CA 1
ATOM 673 C C . LEU A 1 92 ? 1.004 3.170 4.947 1.00 94.94 92 LEU A C 1
ATOM 675 O O . LEU A 1 92 ? 0.661 2.826 6.072 1.00 94.94 92 LEU A O 1
ATOM 679 N N . GLY A 1 93 ? 1.313 2.290 3.991 1.00 92.75 93 GLY A N 1
ATOM 680 C CA . GLY A 1 93 ? 1.306 0.844 4.215 1.00 92.75 93 GLY A CA 1
ATOM 681 C C . GLY A 1 93 ? 2.322 0.406 5.274 1.00 92.75 93 GLY A C 1
ATOM 682 O O . GLY A 1 93 ? 1.995 -0.404 6.135 1.00 92.75 93 GLY A O 1
ATOM 683 N N . VAL A 1 94 ? 3.531 0.975 5.264 1.00 95.75 94 VAL A N 1
ATOM 684 C CA . VAL A 1 94 ? 4.572 0.696 6.268 1.00 95.75 94 VAL A CA 1
ATOM 685 C C . VAL A 1 94 ? 4.179 1.247 7.635 1.00 95.75 94 VAL A C 1
ATOM 687 O O . VAL A 1 94 ? 4.301 0.528 8.621 1.00 95.75 94 VAL A O 1
ATOM 690 N N . ILE A 1 95 ? 3.678 2.485 7.707 1.00 95.56 95 ILE A N 1
ATOM 691 C CA . ILE A 1 95 ? 3.199 3.085 8.964 1.00 95.56 95 ILE A CA 1
ATOM 692 C C . ILE A 1 95 ? 2.046 2.263 9.539 1.00 95.56 95 ILE A C 1
ATOM 694 O O . ILE A 1 95 ? 2.045 1.964 10.730 1.00 95.56 95 ILE A O 1
ATOM 698 N N . GLY A 1 96 ? 1.088 1.871 8.699 1.00 92.56 96 GLY A N 1
ATOM 699 C CA . GLY A 1 96 ? -0.047 1.062 9.114 1.00 92.56 96 GLY A CA 1
ATOM 700 C C . GLY A 1 96 ? 0.379 -0.317 9.610 1.00 92.56 96 GLY A C 1
ATOM 701 O O . GLY A 1 96 ? 0.008 -0.713 10.711 1.00 92.56 96 GLY A O 1
ATOM 702 N N . LEU A 1 97 ? 1.237 -1.020 8.867 1.00 93.56 97 LEU A N 1
ATOM 703 C CA . LEU A 1 97 ? 1.748 -2.328 9.280 1.00 93.56 97 LEU A CA 1
ATOM 704 C C . LEU A 1 97 ? 2.572 -2.246 10.573 1.00 93.56 97 LEU A C 1
ATOM 706 O O . LEU A 1 97 ? 2.320 -3.002 11.508 1.00 93.56 97 LEU A O 1
ATOM 710 N N . ALA A 1 98 ? 3.530 -1.320 10.649 1.00 94.19 98 ALA A N 1
ATOM 711 C CA . ALA A 1 98 ? 4.361 -1.134 11.835 1.00 94.19 98 ALA A CA 1
ATOM 712 C C . ALA A 1 98 ? 3.517 -0.733 13.049 1.00 94.19 98 ALA A C 1
ATOM 714 O O . ALA A 1 98 ? 3.726 -1.256 14.139 1.00 94.19 98 ALA A O 1
ATOM 715 N N . GLY A 1 99 ? 2.528 0.143 12.855 1.00 92.19 99 GLY A N 1
ATOM 716 C CA . GLY A 1 99 ? 1.594 0.540 13.900 1.00 92.19 99 GLY A CA 1
ATOM 717 C C . GLY A 1 99 ? 0.767 -0.634 14.423 1.00 92.19 99 GLY A C 1
ATOM 718 O O . GLY A 1 99 ? 0.616 -0.754 15.634 1.00 92.19 99 GLY A O 1
ATOM 719 N N . VAL A 1 100 ? 0.293 -1.535 13.549 1.00 92.38 100 VAL A N 1
ATOM 720 C CA . VAL A 1 100 ? -0.394 -2.767 13.978 1.00 92.38 100 VAL A CA 1
ATOM 721 C C . VAL A 1 100 ? 0.553 -3.654 14.778 1.00 92.38 100 VAL A C 1
ATOM 723 O O . VAL A 1 100 ? 0.192 -4.078 15.870 1.00 92.38 100 VAL A O 1
ATOM 726 N N . VAL A 1 101 ? 1.773 -3.897 14.287 1.00 93.44 101 VAL A N 1
ATOM 727 C CA . VAL A 1 101 ? 2.760 -4.723 15.001 1.00 93.44 101 VAL A CA 1
ATOM 728 C C . VAL A 1 101 ? 3.034 -4.145 16.388 1.00 93.44 101 VAL A C 1
ATOM 730 O O . VAL A 1 101 ? 2.879 -4.851 17.378 1.00 93.44 101 VAL A O 1
ATOM 733 N N . VAL A 1 102 ? 3.353 -2.854 16.486 1.00 92.88 102 VAL A N 1
ATOM 734 C CA . VAL A 1 102 ? 3.604 -2.189 17.772 1.00 92.88 102 VAL A CA 1
ATOM 735 C C . VAL A 1 102 ? 2.382 -2.275 18.685 1.00 92.88 102 VAL A C 1
ATOM 737 O O . VAL A 1 102 ? 2.525 -2.667 19.838 1.00 92.88 102 VAL A O 1
ATOM 740 N N . ALA A 1 103 ? 1.183 -1.978 18.178 1.00 90.56 103 ALA A N 1
ATOM 741 C CA . ALA A 1 103 ? -0.045 -2.063 18.963 1.00 90.56 103 ALA A CA 1
ATOM 742 C C . ALA A 1 103 ? -0.262 -3.477 19.516 1.00 90.56 103 ALA A C 1
ATOM 744 O O . ALA A 1 103 ? -0.498 -3.625 20.709 1.00 90.56 103 ALA A O 1
ATOM 745 N N . THR A 1 104 ? -0.096 -4.508 18.681 1.00 87.12 104 THR A N 1
ATOM 746 C CA . THR A 1 104 ? -0.274 -5.907 19.100 1.00 87.12 104 THR A CA 1
ATOM 747 C C . THR A 1 104 ? 0.746 -6.359 20.142 1.00 87.12 104 THR A C 1
ATOM 749 O O . THR A 1 104 ? 0.379 -7.122 21.024 1.00 87.12 104 THR A O 1
ATOM 752 N N . GLN A 1 105 ? 1.991 -5.873 20.087 1.00 86.12 105 GLN A N 1
ATOM 753 C CA . GLN A 1 105 ? 3.016 -6.181 21.094 1.00 86.12 105 GLN A CA 1
ATOM 754 C C . GLN A 1 105 ? 2.767 -5.470 22.431 1.00 86.12 105 GLN A C 1
ATOM 756 O O . GLN A 1 105 ? 3.185 -5.967 23.467 1.00 86.12 105 GLN A O 1
ATOM 761 N N . VAL A 1 106 ? 2.115 -4.304 22.416 1.00 74.88 106 VAL A N 1
ATOM 762 C CA . VAL A 1 106 ? 1.785 -3.547 23.636 1.00 74.88 106 VAL A CA 1
ATOM 763 C C . VAL A 1 106 ? 0.535 -4.102 24.329 1.00 74.88 106 VAL A C 1
ATOM 765 O O . VAL A 1 106 ? 0.391 -3.951 25.538 1.00 74.88 106 VAL A O 1
ATOM 768 N N . THR A 1 107 ? -0.377 -4.725 23.580 1.00 66.06 107 THR A N 1
ATOM 769 C CA . THR A 1 107 ? -1.621 -5.309 24.112 1.00 66.06 107 THR A CA 1
ATOM 770 C C . THR A 1 107 ? -1.550 -6.811 24.411 1.00 66.06 107 THR A C 1
ATOM 772 O O . THR A 1 107 ? -2.544 -7.350 24.897 1.00 66.06 107 THR A O 1
ATOM 775 N N . ALA A 1 108 ? -0.442 -7.481 24.077 1.00 56.69 108 ALA A N 1
ATOM 776 C CA . ALA A 1 108 ? -0.189 -8.896 24.378 1.00 56.69 108 ALA A CA 1
ATOM 777 C C . ALA A 1 108 ? 0.388 -9.075 25.789 1.00 56.69 108 ALA A C 1
ATOM 779 O O . ALA A 1 108 ? 0.009 -10.074 26.440 1.00 56.69 108 ALA A O 1
#

Organism: NCBI:txid47853

Secondary structure (DSSP, 8-state):
--HHHHHHHHHHHHHHHHHHHHHHHHHHHHHHHHHHHHHHHHHHHHHHHT---HHHHHHHHHHHHHHHHHHHTTT---HHHHHHHHHHHHHHHHHHHHHHHHHHHHH-

Radius of gyration: 20.56 Å; chains: 1; bounding box: 52×20×62 Å

Sequence (108 aa):
MPEEARGKAVAHYRDSVGRFQSSAFHNLRRAIANTTIFLAVVSAFAILTGDATPATLLPMAASVLGGALGASTYAVREEPLARRLLVAAVVLGVIGLAGVVVATQVTA

Foldseek 3Di:
DPPVVVVVVVVVVVVVVVVVVVVVVVVVLLVLLVVLLVLLVVLVVCVVVVVDDPQLNVLSVLSVQLNVLSVCLVVDPDPVSSVVSSVSSVVSNCSSVVSNVVSVVVVD